Protein AF-A0A525PPS9-F1 (afdb_monomer)

Mean predicted aligned error: 5.43 Å

Secondary structure (DSSP, 8-state):
-----BTTB---HHHHHHHHHHHHHT-------STTSSHHHHHHHHHHHHTPPP------TT--GGGGT----SSTT-

Structure (mmCIF, N/CA/C/O backbone):
data_AF-A0A525PPS9-F1
#
_entry.id   AF-A0A525PPS9-F1
#
loop_
_atom_site.group_PDB
_atom_site.id
_atom_site.type_symbol
_atom_site.label_atom_id
_atom_site.label_alt_id
_atom_site.label_comp_id
_atom_site.label_asym_id
_atom_site.label_entity_id
_atom_site.label_seq_id
_atom_site.pdbx_PDB_ins_code
_atom_site.Cartn_x
_atom_site.Cartn_y
_atom_site.Cartn_z
_atom_site.occupancy
_atom_site.B_iso_or_equiv
_atom_site.auth_seq_id
_atom_site.auth_comp_id
_atom_site.auth_asym_id
_atom_site.auth_atom_id
_atom_site.pdbx_PDB_model_num
ATOM 1 N N . MET A 1 1 ? -2.783 -12.514 -9.071 1.00 77.38 1 MET A N 1
ATOM 2 C CA . MET A 1 1 ? -2.785 -11.124 -9.581 1.00 77.38 1 MET A CA 1
ATOM 3 C C . MET A 1 1 ? -1.339 -10.657 -9.659 1.00 77.38 1 MET A C 1
ATOM 5 O O . MET A 1 1 ? -0.589 -11.021 -8.763 1.00 77.38 1 MET A O 1
ATOM 9 N N . LYS A 1 2 ? -0.915 -9.962 -10.722 1.00 88.12 2 LYS A N 1
ATOM 10 C CA . LYS A 1 2 ? 0.465 -9.461 -10.847 1.00 88.12 2 LYS A CA 1
ATOM 11 C C . LYS A 1 2 ? 0.464 -7.992 -11.258 1.00 88.12 2 LYS A C 1
ATOM 13 O O . LYS A 1 2 ? -0.219 -7.637 -12.209 1.00 88.12 2 LYS A O 1
ATOM 18 N N . PHE A 1 3 ? 1.228 -7.175 -10.546 1.00 93.94 3 PHE A N 1
ATOM 19 C CA . PHE A 1 3 ? 1.511 -5.783 -10.869 1.00 93.94 3 PHE A CA 1
ATOM 20 C C . PHE A 1 3 ? 2.714 -5.697 -11.816 1.00 93.94 3 PHE A C 1
ATOM 22 O O . PHE A 1 3 ? 3.687 -6.441 -11.657 1.00 93.94 3 PHE A O 1
ATOM 29 N N . GLN A 1 4 ? 2.640 -4.783 -12.779 1.00 93.44 4 GLN A N 1
ATOM 30 C CA . GLN A 1 4 ? 3.721 -4.384 -13.679 1.00 93.44 4 GLN A CA 1
ATOM 31 C C . GLN A 1 4 ? 3.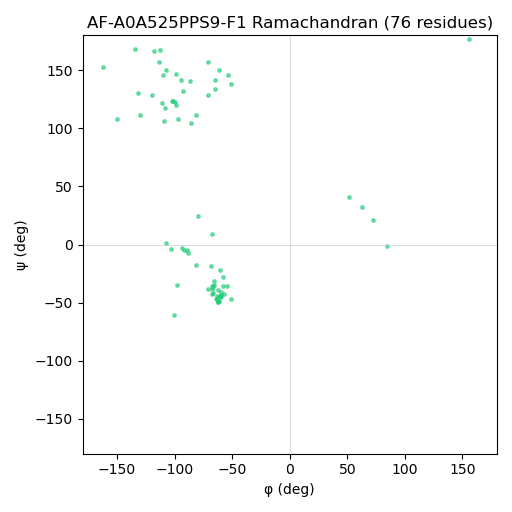755 -2.855 -13.752 1.00 93.44 4 GLN A C 1
ATOM 33 O O . GLN A 1 4 ? 2.821 -2.191 -13.301 1.00 93.44 4 GLN A O 1
ATOM 38 N N . SER A 1 5 ? 4.825 -2.305 -14.324 1.00 89.31 5 SER A N 1
ATOM 39 C CA . SER A 1 5 ? 4.899 -0.878 -14.638 1.00 89.31 5 SER A CA 1
ATOM 40 C C . SER A 1 5 ? 3.698 -0.436 -15.484 1.00 89.31 5 SER A C 1
ATOM 42 O O . SER A 1 5 ? 3.221 -1.200 -16.322 1.00 89.31 5 SER A O 1
ATOM 44 N N . THR A 1 6 ? 3.229 0.794 -15.283 1.00 90.00 6 THR A N 1
ATOM 45 C CA . THR A 1 6 ? 2.137 1.388 -16.069 1.00 90.00 6 THR A CA 1
ATOM 46 C C . THR A 1 6 ? 2.662 2.549 -16.910 1.00 90.00 6 THR A C 1
ATOM 48 O O . THR 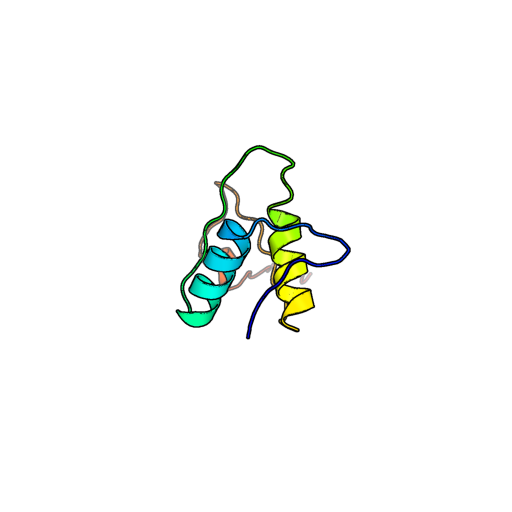A 1 6 ? 3.758 3.052 -16.657 1.00 90.00 6 THR A O 1
ATOM 51 N N . ASP A 1 7 ? 1.867 3.022 -17.873 1.00 87.38 7 ASP A N 1
ATOM 52 C CA . ASP A 1 7 ? 2.214 4.196 -18.693 1.00 87.38 7 ASP A CA 1
ATOM 53 C C . ASP A 1 7 ? 2.463 5.455 -17.845 1.00 87.38 7 ASP A C 1
ATOM 55 O O . ASP A 1 7 ? 3.241 6.329 -18.219 1.00 87.38 7 ASP A O 1
ATOM 59 N N . ASN A 1 8 ? 1.822 5.530 -16.674 1.00 88.56 8 ASN A N 1
ATOM 60 C CA . ASN A 1 8 ? 1.872 6.681 -15.775 1.00 88.56 8 ASN A CA 1
ATOM 61 C C . ASN A 1 8 ? 2.788 6.468 -14.559 1.00 88.56 8 ASN A C 1
ATOM 63 O O . ASN A 1 8 ? 2.957 7.383 -13.752 1.00 88.56 8 ASN A O 1
ATOM 67 N N . TYR A 1 9 ? 3.369 5.275 -14.395 1.00 91.06 9 TYR A N 1
ATOM 68 C CA . TYR A 1 9 ? 4.233 4.951 -13.264 1.00 91.06 9 TYR A CA 1
ATOM 69 C C . TYR A 1 9 ? 5.286 3.919 -13.646 1.00 91.06 9 TYR A C 1
ATOM 71 O O . TYR A 1 9 ? 4.999 2.729 -13.803 1.00 91.06 9 TYR A O 1
ATOM 79 N N . VAL A 1 10 ? 6.528 4.395 -13.736 1.00 92.50 10 VAL A N 1
ATOM 80 C CA . VAL A 1 10 ? 7.696 3.564 -14.019 1.00 92.50 10 VAL A CA 1
ATOM 81 C C . VAL A 1 10 ? 8.224 2.972 -12.717 1.00 92.50 10 VAL A C 1
ATOM 83 O O . VAL A 1 10 ? 8.843 3.669 -11.913 1.00 92.50 10 VAL A O 1
ATOM 86 N N . ALA A 1 11 ? 7.956 1.686 -12.497 1.00 92.25 11 ALA A N 1
ATOM 87 C CA . ALA A 1 11 ? 8.443 0.952 -11.334 1.00 92.25 11 ALA A CA 1
ATOM 88 C C . ALA A 1 11 ? 9.754 0.227 -11.662 1.00 92.25 11 ALA A C 1
ATOM 90 O O . ALA A 1 11 ? 9.901 -0.336 -12.744 1.00 92.25 11 ALA A O 1
ATOM 91 N N . THR A 1 12 ? 10.694 0.204 -10.715 1.00 93.69 12 THR A N 1
ATOM 92 C CA . THR A 1 12 ? 11.892 -0.638 -10.828 1.00 93.69 12 THR A CA 1
ATOM 93 C C . THR A 1 12 ? 11.533 -2.113 -10.650 1.00 93.69 12 THR A C 1
ATOM 95 O O . THR A 1 12 ? 10.539 -2.440 -9.995 1.00 93.69 12 THR A O 1
ATOM 98 N N . ASP A 1 13 ? 12.371 -3.011 -11.167 1.00 95.12 13 ASP A N 1
ATOM 99 C CA . ASP A 1 13 ? 12.162 -4.457 -11.029 1.00 95.12 13 ASP A CA 1
ATOM 100 C C . ASP A 1 13 ? 12.057 -4.887 -9.559 1.00 95.12 13 ASP A C 1
ATOM 102 O O . ASP A 1 13 ? 11.146 -5.630 -9.192 1.00 95.12 13 ASP A O 1
ATOM 106 N N . ASP A 1 14 ? 12.912 -4.343 -8.689 1.00 94.94 14 ASP A N 1
ATOM 107 C CA . ASP A 1 14 ? 12.874 -4.618 -7.248 1.00 94.94 14 A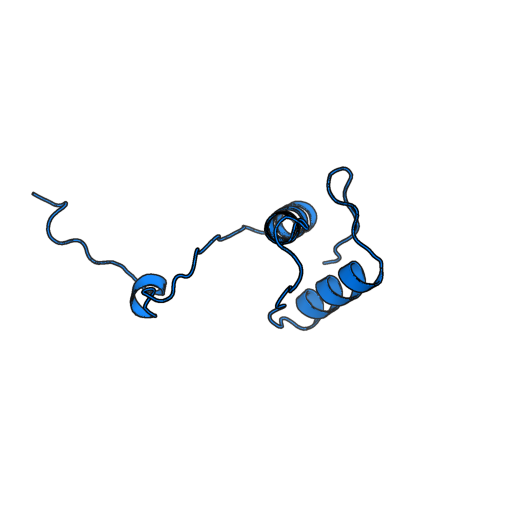SP A CA 1
ATOM 108 C C . ASP A 1 14 ? 11.536 -4.212 -6.613 1.00 94.94 14 ASP A C 1
ATOM 110 O O . ASP A 1 14 ? 10.979 -4.940 -5.786 1.00 94.94 14 ASP A O 1
ATOM 114 N N . LEU A 1 15 ? 10.984 -3.063 -7.019 1.00 95.19 15 LEU A N 1
ATOM 115 C CA . LEU A 1 15 ? 9.692 -2.594 -6.525 1.00 95.19 15 LEU A CA 1
ATOM 116 C C . LEU A 1 15 ? 8.556 -3.496 -7.016 1.00 95.19 15 LEU A C 1
ATOM 118 O O . LEU A 1 15 ? 7.672 -3.856 -6.237 1.00 95.19 15 LEU A O 1
ATOM 122 N N . ILE A 1 16 ? 8.602 -3.902 -8.286 1.00 96.31 16 ILE A N 1
ATOM 123 C CA . ILE A 1 16 ? 7.640 -4.838 -8.873 1.00 96.31 16 ILE A CA 1
ATOM 124 C C . ILE A 1 16 ? 7.672 -6.175 -8.122 1.00 96.31 16 ILE A C 1
ATOM 126 O O . ILE A 1 16 ? 6.616 -6.727 -7.799 1.00 96.31 16 ILE A O 1
ATOM 130 N N . ILE A 1 17 ? 8.862 -6.691 -7.805 1.00 97.06 17 ILE A N 1
ATOM 131 C CA . ILE A 1 17 ? 9.033 -7.931 -7.039 1.00 97.06 17 ILE A CA 1
ATOM 132 C C . ILE A 1 17 ? 8.440 -7.779 -5.635 1.00 97.06 17 ILE A C 1
ATOM 134 O O . ILE A 1 17 ? 7.650 -8.628 -5.220 1.00 97.06 17 ILE A O 1
ATOM 138 N N . ALA A 1 18 ? 8.757 -6.694 -4.923 1.00 97.12 18 ALA A N 1
ATOM 139 C CA . ALA A 1 18 ? 8.255 -6.452 -3.570 1.00 97.12 18 ALA A CA 1
ATOM 140 C C . ALA A 1 18 ? 6.719 -6.366 -3.519 1.00 97.12 18 ALA A C 1
ATOM 142 O O . ALA A 1 18 ? 6.090 -6.987 -2.659 1.00 97.12 18 ALA A O 1
ATOM 143 N N . VAL A 1 19 ? 6.107 -5.651 -4.469 1.00 96.75 19 VAL A N 1
ATOM 144 C CA . VAL A 1 19 ? 4.645 -5.543 -4.590 1.00 96.75 19 VAL A CA 1
ATOM 145 C C . VAL A 1 19 ? 4.020 -6.907 -4.862 1.00 96.75 19 VAL A C 1
ATOM 147 O O . VAL A 1 19 ? 3.091 -7.317 -4.166 1.00 96.75 19 VAL A O 1
ATOM 150 N N . ASN A 1 20 ? 4.544 -7.644 -5.841 1.00 97.38 20 ASN A N 1
ATOM 151 C CA . ASN A 1 20 ? 3.999 -8.950 -6.202 1.00 97.38 20 ASN A CA 1
ATOM 152 C C . ASN A 1 20 ? 4.165 -9.986 -5.086 1.00 97.38 20 ASN A C 1
ATOM 154 O O . ASN A 1 20 ? 3.270 -10.810 -4.888 1.00 97.38 20 ASN A O 1
ATOM 158 N N . ALA A 1 21 ? 5.263 -9.932 -4.331 1.00 97.62 21 ALA A N 1
ATOM 159 C CA . ALA A 1 21 ? 5.460 -10.767 -3.154 1.00 97.62 21 ALA A CA 1
ATOM 160 C C . ALA A 1 21 ? 4.428 -10.446 -2.064 1.00 97.62 21 ALA A C 1
ATOM 162 O O . ALA A 1 21 ? 3.791 -11.361 -1.551 1.00 97.62 21 ALA A O 1
ATOM 163 N N . ALA A 1 22 ? 4.202 -9.164 -1.758 1.00 97.50 22 ALA A N 1
ATOM 164 C CA . ALA A 1 22 ? 3.214 -8.741 -0.765 1.00 97.50 22 ALA A CA 1
ATOM 165 C C . ALA A 1 22 ? 1.789 -9.185 -1.128 1.00 97.50 22 ALA A C 1
ATOM 167 O O . ALA A 1 22 ? 1.082 -9.728 -0.280 1.00 97.50 22 ALA A O 1
ATOM 168 N N . VAL A 1 23 ? 1.401 -9.030 -2.400 1.00 95.12 23 VAL A N 1
ATOM 169 C CA . VAL A 1 23 ? 0.103 -9.490 -2.919 1.00 95.12 23 VAL A CA 1
ATOM 170 C C . VAL A 1 23 ? -0.018 -11.010 -2.836 1.00 95.12 23 VAL A C 1
ATOM 172 O O . VAL A 1 23 ? -1.032 -11.517 -2.375 1.00 95.12 23 VAL A O 1
ATOM 175 N N . THR A 1 24 ? 1.015 -11.746 -3.254 1.00 96.50 24 THR A N 1
ATOM 176 C CA . THR A 1 24 ? 0.992 -13.220 -3.271 1.00 96.50 24 THR A CA 1
ATOM 177 C C . THR A 1 24 ? 0.959 -13.816 -1.864 1.00 96.50 24 THR A C 1
ATOM 179 O O . THR A 1 24 ? 0.334 -14.848 -1.647 1.00 96.50 24 THR A O 1
ATOM 182 N N . LEU A 1 25 ? 1.646 -13.184 -0.912 1.00 97.62 25 LEU A N 1
ATOM 183 C CA . LEU A 1 25 ? 1.739 -13.646 0.473 1.00 97.62 25 LEU A CA 1
ATOM 184 C C . LEU A 1 25 ? 0.623 -13.098 1.370 1.00 97.62 25 LEU A C 1
ATOM 186 O O . LEU A 1 25 ? 0.594 -13.438 2.552 1.00 97.62 25 LEU A O 1
ATOM 190 N N . GLU A 1 26 ? -0.232 -12.218 0.842 1.00 96.19 26 GLU A N 1
ATOM 191 C CA . GLU A 1 26 ? -1.253 -11.489 1.603 1.00 96.19 26 GLU A CA 1
ATOM 192 C C . GLU A 1 26 ? -0.661 -10.788 2.840 1.00 96.19 26 GLU A C 1
ATOM 194 O O . GLU A 1 26 ? -1.212 -10.794 3.943 1.00 96.19 26 GLU A O 1
ATOM 199 N N . ARG A 1 27 ? 0.525 -10.191 2.668 1.00 97.94 27 ARG A N 1
ATOM 200 C CA . ARG A 1 27 ? 1.239 -9.472 3.729 1.00 97.94 27 ARG A CA 1
ATOM 201 C C . ARG A 1 27 ? 1.254 -7.970 3.456 1.00 97.94 27 ARG A C 1
ATOM 203 O O . ARG A 1 27 ? 1.356 -7.559 2.302 1.00 97.94 27 ARG A O 1
ATOM 210 N N . PRO A 1 28 ? 1.200 -7.134 4.508 1.00 97.06 28 PRO A N 1
ATOM 211 C CA . PRO A 1 28 ? 1.292 -5.690 4.343 1.00 97.06 28 PRO A CA 1
ATOM 212 C C . PRO A 1 28 ? 2.666 -5.284 3.798 1.00 97.06 28 PRO A C 1
ATOM 214 O O . PRO A 1 28 ? 3.695 -5.816 4.219 1.00 97.06 28 PRO A O 1
ATOM 217 N N . LEU A 1 29 ? 2.678 -4.294 2.902 1.00 96.75 29 LEU A N 1
ATOM 218 C CA . LEU A 1 29 ? 3.891 -3.694 2.349 1.00 96.75 29 LEU A CA 1
ATOM 219 C C . LEU A 1 29 ? 4.049 -2.261 2.859 1.00 96.75 29 LEU A C 1
ATOM 221 O O . LEU A 1 29 ? 3.193 -1.412 2.618 1.00 96.75 29 LEU A O 1
ATOM 225 N N . LEU A 1 30 ? 5.167 -1.979 3.530 1.00 96.62 30 LEU A N 1
ATOM 226 C CA . LEU A 1 30 ? 5.539 -0.625 3.935 1.00 96.62 30 LEU A CA 1
ATOM 227 C C . LEU A 1 30 ? 6.548 -0.043 2.943 1.00 96.62 30 LEU A C 1
ATOM 229 O O . LEU A 1 30 ? 7.657 -0.558 2.811 1.00 96.62 30 LEU A O 1
ATOM 233 N N . VAL A 1 31 ? 6.192 1.067 2.300 1.00 94.88 31 VAL A N 1
ATOM 234 C CA . VAL A 1 31 ? 7.050 1.747 1.320 1.00 94.88 31 VAL A CA 1
ATOM 235 C C . VAL A 1 31 ? 7.697 2.979 1.954 1.00 94.88 31 VAL A C 1
ATOM 237 O O . VAL A 1 31 ? 7.007 3.869 2.450 1.00 94.88 31 VAL A O 1
ATOM 240 N N . LYS A 1 32 ? 9.032 3.047 1.926 1.00 94.00 32 LYS A N 1
ATOM 241 C CA . LYS A 1 32 ? 9.832 4.175 2.439 1.00 94.00 32 LYS A CA 1
ATOM 242 C C . LYS A 1 32 ? 10.551 4.898 1.297 1.00 94.00 32 LYS A C 1
ATOM 244 O O . LYS A 1 32 ? 10.778 4.317 0.244 1.00 94.00 32 LYS A O 1
ATOM 249 N N . GLY A 1 33 ? 10.910 6.163 1.510 1.00 92.56 33 GLY A N 1
ATOM 250 C CA . GLY A 1 33 ? 11.732 6.956 0.588 1.00 92.56 33 GLY A CA 1
ATOM 251 C C . GLY A 1 33 ? 11.505 8.457 0.759 1.00 92.56 33 GLY A C 1
ATOM 252 O O . GLY A 1 33 ? 10.592 8.852 1.486 1.00 92.56 33 GLY A O 1
ATOM 253 N N . GLU A 1 34 ? 12.249 9.272 0.019 1.00 95.44 34 GLU A N 1
ATOM 254 C CA . GLU A 1 34 ? 12.195 10.740 0.090 1.00 95.44 34 GLU A CA 1
ATOM 255 C C . GLU A 1 34 ? 10.819 11.334 -0.271 1.00 95.44 34 GLU A C 1
ATOM 257 O O . GLU A 1 34 ? 10.069 10.748 -1.060 1.00 95.44 34 GLU A O 1
ATOM 262 N N . PRO A 1 35 ? 10.424 12.491 0.285 1.00 93.81 35 PRO A N 1
ATOM 263 C CA . PRO A 1 35 ? 9.203 13.180 -0.128 1.00 93.81 35 PRO A CA 1
ATOM 264 C C . PRO A 1 35 ? 9.132 13.362 -1.654 1.00 93.81 35 PRO A C 1
ATOM 266 O O . PRO A 1 35 ? 10.127 13.663 -2.302 1.00 93.81 35 PRO A O 1
ATOM 269 N N . GLY A 1 36 ? 7.952 13.152 -2.246 1.00 91.81 36 GLY A N 1
ATOM 270 C CA . GLY A 1 36 ? 7.745 13.341 -3.689 1.00 91.81 36 GLY A CA 1
ATOM 271 C C . GLY A 1 36 ? 8.127 12.163 -4.598 1.00 91.81 36 GLY A C 1
ATOM 272 O O . GLY A 1 36 ? 7.870 12.232 -5.792 1.00 91.81 36 GLY A O 1
ATOM 273 N N . THR A 1 37 ? 8.638 11.039 -4.079 1.00 92.25 37 THR A N 1
ATOM 274 C CA . THR A 1 37 ? 9.034 9.874 -4.911 1.00 92.25 37 THR A CA 1
ATOM 275 C C . THR A 1 37 ? 7.875 8.963 -5.357 1.00 92.25 37 THR A C 1
ATOM 277 O O . THR A 1 37 ? 8.066 7.769 -5.569 1.00 92.25 37 THR A O 1
ATOM 280 N N . GLY A 1 38 ? 6.641 9.472 -5.425 1.00 93.25 38 GLY A N 1
ATOM 281 C CA . GLY A 1 38 ? 5.502 8.711 -5.962 1.00 93.25 38 GLY A CA 1
ATOM 282 C C . GLY A 1 38 ? 4.965 7.568 -5.085 1.00 93.25 38 GLY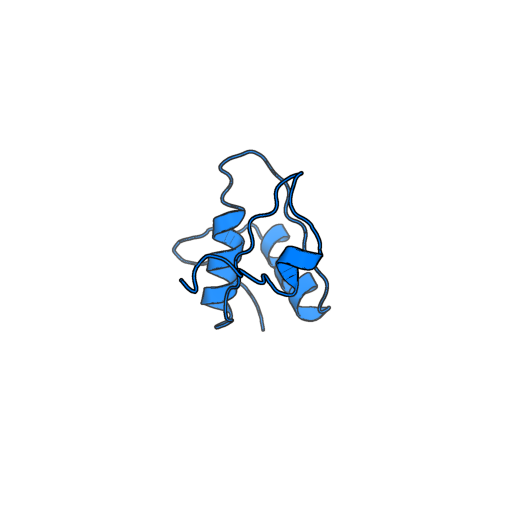 A C 1
ATOM 283 O O . GLY A 1 38 ? 4.283 6.690 -5.596 1.00 93.25 38 GLY A O 1
ATOM 284 N N . LYS A 1 39 ? 5.219 7.552 -3.769 1.00 95.62 39 LYS A N 1
ATOM 285 C CA . LYS A 1 39 ? 4.716 6.497 -2.855 1.00 95.62 39 LYS A CA 1
ATOM 286 C C . LYS A 1 39 ? 3.190 6.383 -2.824 1.00 95.62 39 LYS A C 1
ATOM 288 O O . LYS A 1 39 ? 2.652 5.285 -2.884 1.00 95.62 39 LYS A O 1
ATOM 293 N N . THR A 1 40 ? 2.495 7.515 -2.732 1.00 95.12 40 THR A N 1
ATOM 294 C CA . THR A 1 40 ? 1.025 7.537 -2.775 1.00 95.12 40 THR A CA 1
ATOM 295 C C . THR A 1 40 ? 0.517 7.118 -4.150 1.00 95.12 40 THR A C 1
ATOM 297 O O . THR A 1 40 ? -0.482 6.413 -4.253 1.00 95.12 40 THR A O 1
ATOM 300 N N . GLU A 1 41 ? 1.235 7.508 -5.204 1.00 95.62 41 GLU A N 1
ATOM 301 C CA . GLU A 1 41 ? 0.872 7.158 -6.573 1.00 95.62 41 GLU A CA 1
ATOM 302 C C . GLU A 1 41 ? 1.025 5.661 -6.839 1.00 95.62 41 GLU A C 1
ATOM 304 O O . GLU A 1 41 ? 0.140 5.061 -7.435 1.00 95.62 41 GLU A O 1
ATOM 309 N N . LEU A 1 42 ? 2.063 5.024 -6.293 1.00 95.69 42 LEU A N 1
ATOM 310 C CA . LEU A 1 42 ? 2.237 3.575 -6.353 1.00 95.69 42 LEU A CA 1
ATOM 311 C C . LEU A 1 42 ? 0.978 2.831 -5.886 1.00 95.69 42 LEU A C 1
ATOM 313 O O . LEU A 1 42 ? 0.519 1.924 -6.571 1.00 95.69 42 LEU A O 1
ATOM 317 N N . ALA A 1 43 ? 0.386 3.228 -4.755 1.00 95.62 43 ALA A N 1
ATOM 318 C CA . ALA A 1 43 ? -0.824 2.584 -4.240 1.00 95.62 43 ALA A CA 1
ATOM 319 C C . ALA A 1 43 ? -2.019 2.713 -5.207 1.00 95.62 43 ALA A C 1
ATOM 321 O O . ALA A 1 43 ? -2.754 1.743 -5.396 1.00 95.62 43 ALA A O 1
ATOM 322 N N . ARG A 1 44 ? -2.178 3.876 -5.858 1.00 96.25 44 ARG A N 1
ATOM 323 C CA . ARG A 1 44 ? -3.217 4.111 -6.880 1.00 96.25 44 ARG A CA 1
ATOM 324 C C . ARG A 1 44 ? -2.992 3.277 -8.133 1.00 96.25 44 ARG A C 1
ATOM 326 O O . ARG A 1 44 ? -3.932 2.718 -8.683 1.00 96.25 44 ARG A O 1
ATOM 333 N N . GLN A 1 45 ? -1.745 3.172 -8.575 1.00 96.50 45 GLN A N 1
ATOM 334 C CA . GLN A 1 45 ? -1.391 2.427 -9.781 1.00 96.50 45 GLN A CA 1
ATOM 335 C C . GLN A 1 45 ? -1.533 0.923 -9.564 1.00 96.50 45 GLN A C 1
ATOM 337 O O . GLN A 1 45 ? -2.033 0.226 -10.441 1.00 96.50 45 GLN A O 1
ATOM 342 N N . ILE A 1 46 ? -1.178 0.424 -8.376 1.00 95.50 46 ILE A N 1
ATOM 343 C CA . ILE A 1 46 ? -1.406 -0.975 -7.999 1.00 95.50 46 ILE A CA 1
ATOM 344 C C . ILE A 1 46 ? -2.903 -1.286 -7.981 1.00 95.50 46 ILE A C 1
ATOM 346 O O . ILE A 1 46 ? -3.317 -2.275 -8.581 1.00 95.50 46 ILE A O 1
ATOM 350 N N . SER A 1 47 ? -3.723 -0.465 -7.315 1.00 95.88 47 SER A N 1
ATOM 351 C CA . SER A 1 47 ? -5.164 -0.725 -7.232 1.00 95.88 47 SER A CA 1
ATOM 352 C C . SER A 1 47 ? -5.826 -0.688 -8.611 1.00 95.88 47 SER A C 1
ATOM 354 O O . SER A 1 47 ? -6.553 -1.620 -8.951 1.00 95.88 47 SER A O 1
ATOM 356 N N . ALA A 1 48 ? -5.493 0.303 -9.443 1.00 95.44 48 ALA A N 1
ATOM 357 C CA . ALA A 1 48 ? -5.983 0.405 -10.814 1.00 95.44 48 ALA A CA 1
ATOM 358 C C . ALA A 1 48 ? -5.547 -0.790 -11.681 1.00 95.44 48 ALA A C 1
ATOM 360 O O . ALA A 1 48 ? -6.386 -1.414 -12.327 1.00 95.44 48 ALA A O 1
ATOM 361 N N . ALA A 1 49 ? -4.259 -1.154 -11.657 1.00 94.75 49 ALA A N 1
ATOM 362 C CA . ALA A 1 49 ? -3.721 -2.255 -12.459 1.00 94.75 49 ALA A CA 1
ATOM 363 C C . ALA A 1 49 ? -4.282 -3.625 -12.050 1.00 94.75 49 ALA A C 1
ATOM 365 O O . ALA A 1 49 ? -4.418 -4.518 -12.884 1.00 94.75 49 ALA A O 1
ATOM 366 N N . LEU A 1 50 ? -4.604 -3.803 -10.767 1.00 94.31 50 LEU A N 1
ATOM 367 C CA . LEU A 1 50 ? -5.161 -5.048 -10.241 1.00 94.31 50 LEU A CA 1
ATOM 368 C C . LEU A 1 50 ? -6.698 -5.065 -10.209 1.00 94.31 50 LEU A C 1
ATOM 370 O O . LEU A 1 50 ? -7.273 -6.086 -9.834 1.00 94.31 50 LEU A O 1
ATOM 374 N N . GLY A 1 51 ? -7.362 -3.968 -10.594 1.00 95.19 51 GLY A N 1
ATOM 375 C CA . GLY A 1 51 ? -8.820 -3.838 -10.536 1.00 95.19 51 GLY A CA 1
ATOM 376 C C . GLY A 1 51 ? -9.379 -3.912 -9.110 1.00 95.19 51 GLY A C 1
ATOM 377 O O . GLY A 1 51 ? -10.466 -4.448 -8.901 1.00 95.19 51 GLY A O 1
ATOM 378 N N . LEU A 1 52 ? -8.622 -3.429 -8.122 1.00 94.94 52 LEU A N 1
ATOM 379 C CA . LEU A 1 52 ? -8.968 -3.498 -6.704 1.00 94.94 52 LEU A CA 1
ATOM 380 C C . LEU A 1 52 ? -9.580 -2.179 -6.210 1.00 94.94 52 LEU A C 1
ATOM 382 O O . LEU A 1 52 ? -9.154 -1.105 -6.641 1.00 94.94 52 LEU A O 1
ATOM 386 N N . PRO A 1 53 ? -10.525 -2.223 -5.252 1.00 96.75 53 PRO A N 1
ATOM 387 C CA . PRO A 1 53 ? -10.976 -1.017 -4.573 1.00 96.75 53 PRO A CA 1
ATOM 388 C C . PRO A 1 53 ? -9.826 -0.414 -3.757 1.00 96.75 53 PRO A C 1
ATOM 390 O O . PRO A 1 53 ? -9.138 -1.115 -3.014 1.00 96.75 53 PRO A O 1
ATOM 393 N N . MET A 1 54 ? -9.631 0.900 -3.870 1.00 96.25 54 MET A N 1
ATOM 394 C CA . MET A 1 54 ? -8.651 1.630 -3.070 1.00 96.25 54 MET A CA 1
ATOM 395 C C . MET A 1 54 ? -9.338 2.321 -1.899 1.00 96.25 54 MET A C 1
ATOM 397 O O . MET A 1 54 ? -10.221 3.154 -2.092 1.00 96.25 54 MET A O 1
ATOM 401 N N . ILE A 1 55 ? -8.893 1.998 -0.687 1.00 94.31 55 ILE A N 1
ATOM 402 C CA . ILE A 1 55 ? -9.307 2.681 0.536 1.00 94.31 55 ILE A CA 1
ATOM 403 C C . ILE A 1 55 ? -8.121 3.513 1.008 1.00 94.31 55 ILE A C 1
ATOM 405 O O . ILE A 1 55 ? -7.058 2.974 1.313 1.00 94.31 55 ILE A O 1
ATOM 409 N N . GLU A 1 56 ? -8.297 4.829 1.050 1.00 93.88 56 GLU A N 1
ATOM 410 C CA . GLU A 1 56 ? -7.280 5.753 1.538 1.00 93.88 56 GLU A CA 1
ATOM 411 C C . GLU A 1 56 ? -7.621 6.184 2.966 1.00 93.8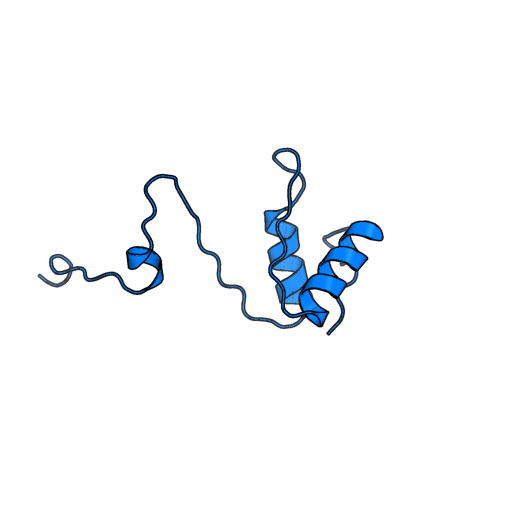8 56 GLU A C 1
ATOM 413 O O . GLU A 1 56 ? -8.699 6.721 3.221 1.00 93.88 56 GLU A O 1
ATOM 418 N N . TRP A 1 57 ? -6.692 5.967 3.900 1.00 93.00 57 TRP A N 1
ATOM 419 C CA . TRP A 1 57 ? -6.826 6.447 5.272 1.00 93.00 57 TRP A CA 1
ATOM 420 C C . TRP A 1 57 ? -5.565 7.188 5.714 1.00 93.00 57 TRP A C 1
ATOM 422 O O . TRP A 1 57 ? -4.494 6.608 5.887 1.00 93.00 57 TRP A O 1
ATOM 432 N N . ASN A 1 58 ? -5.706 8.499 5.893 1.00 92.38 58 ASN A N 1
ATOM 433 C CA . ASN A 1 58 ? -4.622 9.374 6.315 1.00 92.38 58 ASN A CA 1
ATOM 434 C C . ASN A 1 58 ? -4.428 9.308 7.837 1.00 92.38 58 ASN A C 1
ATOM 436 O O . ASN A 1 58 ? -5.265 9.791 8.601 1.00 92.38 58 ASN A O 1
ATOM 440 N N . ILE A 1 59 ? -3.300 8.741 8.274 1.00 92.69 59 ILE A N 1
ATOM 441 C CA . ILE A 1 59 ? -2.942 8.594 9.691 1.00 92.69 59 ILE A CA 1
ATOM 442 C C . ILE A 1 59 ? -2.106 9.788 10.165 1.00 92.69 59 ILE A C 1
ATOM 444 O O . ILE A 1 59 ? -1.123 10.174 9.534 1.00 92.69 59 ILE A O 1
ATOM 448 N N . LYS A 1 60 ? -2.483 10.350 11.314 1.00 94.56 60 LYS A N 1
ATOM 449 C CA . LYS A 1 60 ? -1.766 11.403 12.046 1.00 94.56 60 LYS A CA 1
ATOM 450 C C . LYS A 1 60 ? -1.360 10.879 13.425 1.00 94.56 60 LYS A C 1
ATOM 452 O O . LYS A 1 60 ? -1.894 9.881 13.898 1.00 94.56 60 LYS A O 1
ATOM 457 N N . SER A 1 61 ? -0.475 11.590 14.123 1.00 95.94 61 SER A N 1
ATOM 458 C CA . SER A 1 61 ? -0.107 11.266 15.515 1.00 95.94 61 SER A CA 1
ATOM 459 C C . SER A 1 61 ? -1.290 11.315 16.489 1.00 95.94 61 SER A C 1
ATOM 461 O O . SER A 1 61 ? -1.254 10.696 17.547 1.00 95.94 61 SER A O 1
ATOM 463 N N . THR A 1 62 ? -2.347 12.043 16.129 1.00 94.88 62 THR A N 1
ATOM 464 C CA . THR A 1 62 ? -3.591 12.142 16.894 1.00 94.88 62 THR A CA 1
ATOM 465 C C . THR A 1 62 ? -4.640 11.110 16.483 1.00 94.88 62 THR A C 1
ATOM 467 O O . THR A 1 62 ? -5.690 11.045 17.123 1.00 94.88 62 THR A O 1
ATOM 470 N N . THR A 1 63 ? -4.382 10.304 15.445 1.00 93.81 63 THR A N 1
ATOM 471 C CA . THR A 1 63 ? -5.321 9.281 14.979 1.00 93.81 63 THR A CA 1
ATOM 472 C C . THR A 1 63 ? -5.399 8.132 15.982 1.00 93.81 63 THR A C 1
ATOM 474 O O . THR A 1 63 ? -4.386 7.560 16.380 1.00 93.81 63 THR A O 1
ATOM 477 N N . ARG A 1 64 ? -6.619 7.773 16.385 1.00 91.31 64 ARG A N 1
ATOM 478 C CA . ARG A 1 64 ? -6.920 6.676 17.313 1.00 91.31 64 ARG A CA 1
ATOM 479 C C . ARG A 1 64 ? -7.544 5.500 16.572 1.00 91.31 64 ARG A C 1
ATOM 481 O O . ARG A 1 64 ? -8.295 5.696 15.623 1.00 91.31 64 ARG A O 1
ATOM 488 N N . ALA A 1 65 ? -7.325 4.285 17.078 1.00 89.69 65 ALA A N 1
ATOM 489 C CA . ALA A 1 65 ? -7.893 3.060 16.505 1.00 89.69 65 ALA A CA 1
ATOM 490 C C . ALA A 1 65 ? -9.423 3.118 16.351 1.00 89.69 65 ALA A C 1
ATOM 492 O O . ALA A 1 65 ? -9.954 2.645 15.353 1.00 89.69 65 ALA A O 1
ATOM 493 N N . GLN A 1 66 ? -10.123 3.761 17.293 1.00 89.81 66 GLN A N 1
ATOM 494 C CA . GLN A 1 66 ? -11.578 3.924 17.239 1.00 89.81 66 GLN A CA 1
ATOM 495 C C . GLN A 1 66 ? -12.050 4.637 15.963 1.00 89.81 66 GLN A C 1
ATOM 497 O O . GLN A 1 66 ? -13.060 4.236 15.396 1.00 89.81 66 GLN A O 1
ATOM 502 N N . GLN A 1 67 ? -11.279 5.606 15.457 1.00 89.75 67 GLN A N 1
ATOM 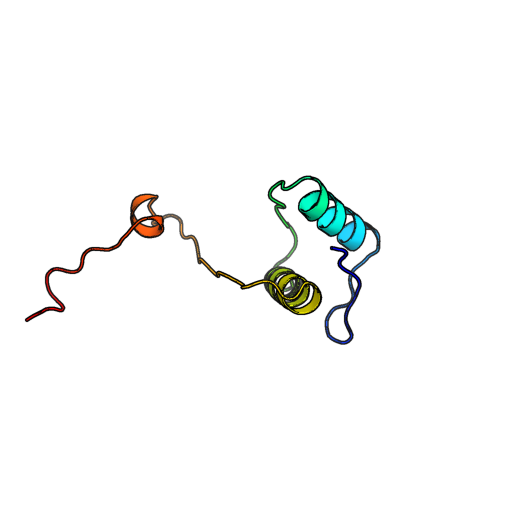503 C CA . GLN A 1 67 ? -11.600 6.337 14.225 1.00 89.75 67 GLN A CA 1
ATOM 504 C C . GLN A 1 67 ? -11.512 5.456 12.967 1.00 89.75 67 GLN A C 1
ATOM 506 O O . GLN A 1 67 ? -12.070 5.816 11.940 1.00 89.75 67 GLN A O 1
ATOM 511 N N . GLY A 1 68 ? -10.829 4.308 13.038 1.00 87.75 68 GLY A N 1
ATOM 512 C CA . GLY A 1 68 ? -10.817 3.302 11.970 1.00 87.75 68 GLY A CA 1
ATOM 513 C C . GLY A 1 68 ? -11.942 2.272 12.067 1.00 87.75 68 GLY A C 1
ATOM 514 O O . GLY A 1 68 ? -12.074 1.445 11.172 1.00 87.75 68 GLY A O 1
ATOM 515 N N . LEU A 1 69 ? -12.721 2.287 13.154 1.00 89.00 69 LEU A N 1
ATOM 516 C CA . LEU A 1 69 ? -13.845 1.375 13.369 1.00 89.00 69 LEU A CA 1
ATOM 517 C C . LEU A 1 69 ? -15.170 2.068 13.049 1.00 89.00 69 LEU A C 1
ATOM 519 O O . LEU A 1 69 ? -15.909 1.615 12.181 1.00 89.00 69 LEU A O 1
ATOM 523 N N . TYR A 1 70 ? -15.472 3.152 13.768 1.00 82.19 70 TYR A N 1
ATOM 524 C CA . TYR A 1 70 ? -16.664 3.971 13.569 1.00 82.19 70 TYR A CA 1
ATOM 525 C C . TYR A 1 70 ? -16.491 5.339 14.238 1.00 82.19 70 TYR A C 1
ATOM 527 O O . TYR A 1 70 ? -15.807 5.471 15.254 1.00 82.19 70 TYR A O 1
ATOM 535 N N . GLU A 1 71 ? -17.174 6.350 13.709 1.00 76.75 71 GLU A N 1
ATOM 536 C CA . GLU A 1 71 ? -17.290 7.665 14.334 1.00 76.75 71 GLU A CA 1
ATOM 537 C C . GLU A 1 71 ? -18.772 7.942 14.610 1.00 76.75 71 GLU A C 1
ATOM 539 O O . GLU A 1 71 ? -19.624 7.742 13.743 1.00 76.75 71 GLU A O 1
ATOM 544 N N . TYR A 1 72 ? -19.097 8.323 15.847 1.00 78.25 72 TYR A N 1
ATOM 545 C CA . TYR A 1 72 ? -20.457 8.683 16.241 1.00 78.25 72 TYR A CA 1
ATOM 546 C C . TYR A 1 72 ? -20.525 10.187 16.476 1.00 78.25 72 TYR A C 1
ATOM 548 O O . TYR A 1 72 ? -20.020 10.685 17.482 1.00 78.25 72 TYR A O 1
ATOM 556 N N . ASP A 1 73 ? -21.160 10.897 15.548 1.00 78.50 73 ASP A N 1
ATOM 557 C CA . ASP A 1 73 ? -21.434 12.321 15.688 1.00 78.50 73 ASP A CA 1
ATOM 558 C C . ASP A 1 73 ? -22.863 12.535 16.203 1.00 78.50 73 ASP A C 1
ATOM 560 O O . ASP A 1 73 ? -23.852 12.302 15.501 1.00 78.50 73 ASP A O 1
ATOM 564 N N . ALA A 1 74 ? -22.961 12.948 17.466 1.00 74.56 74 ALA A N 1
ATOM 565 C CA . ALA A 1 74 ? -24.227 13.239 18.128 1.00 74.56 74 ALA A CA 1
ATOM 566 C C . ALA A 1 74 ? -24.773 14.642 17.807 1.00 74.56 74 ALA A C 1
ATO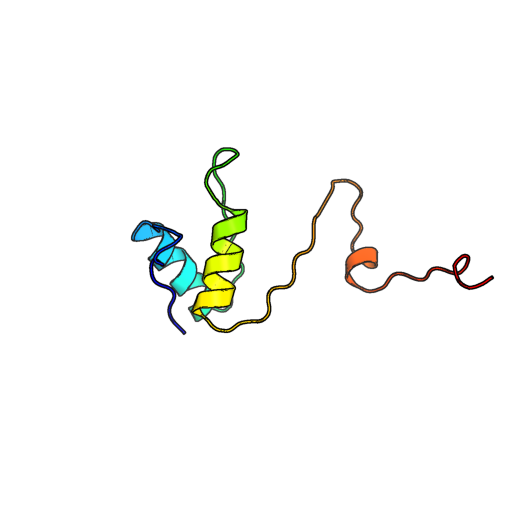M 568 O O . ALA A 1 74 ? -25.949 14.895 18.055 1.00 74.56 74 ALA A O 1
ATOM 569 N N . VAL A 1 75 ? -23.935 15.551 17.301 1.00 71.31 75 VAL A N 1
ATOM 570 C CA . VAL A 1 75 ? -24.239 16.985 17.173 1.00 71.31 75 VAL A CA 1
ATOM 571 C C . VAL A 1 75 ? -24.706 17.326 15.760 1.00 71.31 75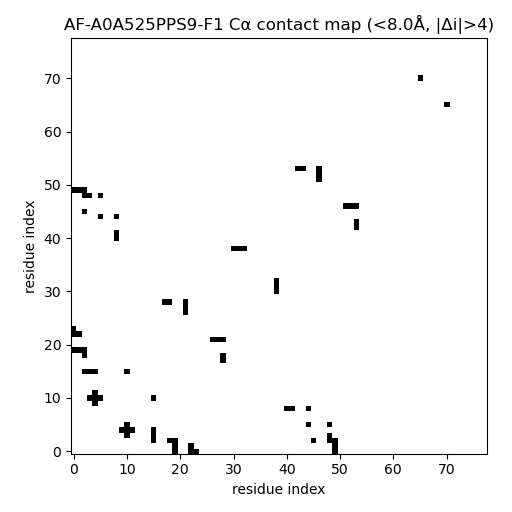 VAL A C 1
ATOM 573 O O . VAL A 1 75 ? -25.642 18.104 15.616 1.00 71.31 75 VAL A O 1
ATOM 576 N N . SER A 1 76 ? -24.174 16.666 14.728 1.00 60.53 76 SER A N 1
ATOM 577 C CA . SER A 1 76 ? -24.608 16.839 13.327 1.00 60.53 76 SER A CA 1
ATOM 578 C C . SER A 1 76 ? -26.031 16.323 13.016 1.00 60.53 76 SER A C 1
ATOM 580 O O . SER A 1 76 ? -26.412 16.227 11.852 1.00 60.53 76 SER A O 1
ATOM 582 N N . ARG A 1 77 ? -26.814 15.944 14.039 1.00 59.72 77 ARG A N 1
ATOM 583 C CA . ARG A 1 77 ? -28.208 15.470 13.925 1.00 59.72 77 ARG A CA 1
ATOM 584 C C . ARG A 1 77 ? -29.261 16.479 14.418 1.00 59.72 77 ARG A C 1
ATOM 586 O O . ARG A 1 77 ? -30.440 16.126 14.406 1.00 59.72 77 ARG A O 1
ATOM 593 N N . LEU A 1 78 ? -28.861 17.672 14.867 1.00 51.47 78 LEU A N 1
ATOM 594 C CA . LEU A 1 78 ? -29.752 18.794 15.213 1.00 51.47 78 LEU A CA 1
ATOM 595 C C . LEU A 1 78 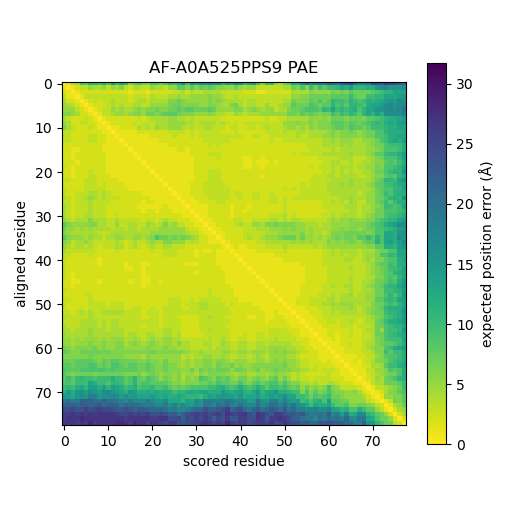? -29.776 19.827 14.085 1.00 51.47 78 LEU A C 1
ATOM 597 O O . LEU A 1 78 ? -30.862 20.408 13.872 1.00 51.47 78 LEU A O 1
#

Solvent-accessible surface area (backbone atoms only — not comparable to full-atom values): 5427 Å² total; per-residue (Å²): 135,75,68,73,66,48,101,90,43,88,61,53,70,70,55,38,49,52,52,35,50,24,64,73,67,75,43,92,78,88,88,84,77,67,89,88,76,48,69,74,52,49,56,53,52,49,23,63,72,65,74,46,89,80,84,88,79,91,83,54,97,82,62,53,74,58,73,78,75,60,82,85,74,80,69,90,75,119

Sequence (78 aa):
MKFQSTDNYVATDDLIIAVNAAVTLERPLLVKGEPGTGKTELARQISAALGLPMIEWNIKSTTRAQQGLYEYDAVSRL

Radius of gyration: 16.34 Å; Cα contacts (8 Å, |Δi|>4): 41; chains: 1; bounding box: 43×32×37 Å

pLDDT: mean 91.15, std 8.81, range [51.47, 97.94]

Foldseek 3Di:
DADDADPVGDDDPVRSVQVRVCVVVVHDDDDDDDPPPCPVVVQVSVCVRVVHDDDDDDDDPPDDPVVVVDDDDPPVPD